Protein AF-0000000070051638 (afdb_homodimer)

Solvent-accessible surface area (backbone atoms only — not comparable to full-atom values): 8883 Å² total; per-residue (Å²): 111,67,64,60,49,40,49,52,31,62,76,65,67,61,67,75,62,52,91,43,84,87,37,26,66,58,40,36,51,28,12,55,41,6,49,74,46,32,9,52,20,36,30,51,51,12,59,76,66,71,34,66,53,46,22,48,53,10,48,51,21,35,44,29,30,49,53,15,40,53,53,13,30,54,53,10,51,51,25,31,50,49,44,70,43,65,73,89,79,104,112,67,64,59,49,40,50,50,33,62,78,64,68,64,67,73,61,53,91,43,83,86,37,25,66,59,40,35,50,28,12,56,40,6,50,75,47,32,11,5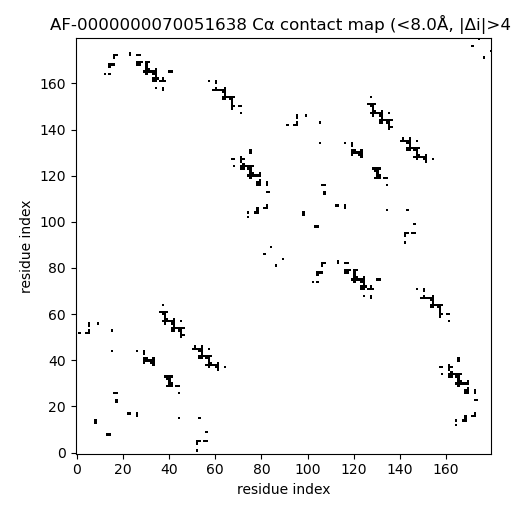1,21,36,30,50,50,12,59,77,66,72,33,67,52,46,24,47,52,10,48,50,21,34,43,29,32,50,52,14,40,53,53,14,31,54,52,11,52,50,23,30,50,49,45,71,43,64,73,87,79,105

pLDDT: mean 94.57, std 10.04, range [44.03, 98.81]

Radius of gyration: 20.94 Å; Cα contacts (8 Å, |Δi|>4): 266; chains: 2; bounding box: 28×68×44 Å

Secondary structure (DSSP, 8-state):
-HHHHHHHHHHTT-----SSGGGHHHHHHHHHHHHHTTTHHHHHHHHHTT-HHHHHHHHHHHHHHHHHHHHHHHHHHHHHHHHHS-GGG-/-HHHHHHHHHHTT-----SSGGGHHHHHHHHHHHHHTTTHHHHHHHHHTT-HHHHHHHHHHHHHHHHHHHHHHHHHHHHHHHHHS-GGG-

Organism: Toxoplasma gondii (strain ATCC 50861 / VEG) (NCBI:txid432359)

Sequence (180 aa):
MSASDVFQRTLHFRVPEPPSPKDKAAYILLGILNCFFFGLGMIVIGFMQSDVVNMMIGVLQLLLPIVGWIWAVVWGVMIVVRSLVPSSNIMSASDVFQRTLHFRVPEPPSPKDKAAYILLGILNCFFFGLGMIVIGFMQSDVVNMMIGVLQLLLPIVGWIWAVVWGVMIVVRSLVPSSNI

Foldseek 3Di:
DLVVVLVVCVVVVPDDDDPDPVCHVVLVVLVVVCVVQFLRSQLVVCVVVVNVSSNVNSVVRNVVVVVVVVVVVVVVVVVVVPVVDPPVVD/DLVVVLVVCVVVVPDDDDPDPVCHVVLVVLVVVCVPQFLRSQLVVCVVVVNVSSNVNSVVRNVVVVVVVVVVVVVVVVVVVPVVDPPVVD

Structure (mmCIF, N/CA/C/O backbone):
data_AF-0000000070051638-model_v1
#
loop_
_entity.id
_entity.type
_entity.pdbx_description
1 polymer 'Putative transmembrane protein'
#
loop_
_atom_site.group_PDB
_atom_site.id
_atom_site.type_symbol
_atom_site.label_atom_id
_atom_site.label_alt_id
_atom_site.label_comp_id
_atom_site.label_asym_id
_atom_site.label_entity_id
_atom_site.label_seq_id
_atom_site.pdbx_PDB_ins_code
_atom_site.Cartn_x
_atom_site.Cartn_y
_atom_site.Cartn_z
_atom_site.occupancy
_atom_site.B_iso_or_equiv
_atom_site.auth_seq_id
_atom_site.auth_comp_id
_atom_site.auth_asym_id
_atom_site.auth_atom_id
_atom_site.pdbx_PDB_model_num
ATOM 1 N N . MET A 1 1 ? -19.203 14.672 -1.773 1 64.19 1 MET A N 1
ATOM 2 C CA . MET A 1 1 ? -18.609 15.844 -1.138 1 64.19 1 MET A CA 1
ATOM 3 C C . MET A 1 1 ? -17.281 15.477 -0.479 1 64.19 1 MET A C 1
ATOM 5 O O . MET A 1 1 ? -16.25 16.062 -0.805 1 64.19 1 MET A O 1
ATOM 9 N N . SER A 1 2 ? -17.203 14.43 0.458 1 83.88 2 SER A N 1
ATOM 10 C CA . SER A 1 2 ? -16.016 14.148 1.242 1 83.88 2 SER A CA 1
ATOM 11 C C . SER A 1 2 ? -14.906 13.562 0.372 1 83.88 2 SER A C 1
ATOM 13 O O . SER A 1 2 ? -13.742 13.969 0.475 1 83.88 2 SER A O 1
ATOM 15 N N . ALA A 1 3 ? -15.18 12.852 -0.614 1 88.69 3 ALA A N 1
ATOM 16 C CA . ALA A 1 3 ? -14.18 12.234 -1.484 1 88.69 3 ALA A CA 1
ATOM 17 C C . ALA A 1 3 ? -13.539 13.273 -2.398 1 88.69 3 ALA A C 1
ATOM 19 O O . ALA A 1 3 ? -12.328 13.25 -2.617 1 88.69 3 ALA A O 1
ATOM 20 N N . SER A 1 4 ? -14.359 14.086 -2.9 1 94.81 4 SER A N 1
ATOM 21 C CA . SER A 1 4 ? -13.867 15.164 -3.754 1 94.81 4 SER A CA 1
ATOM 22 C C . SER A 1 4 ? -12.914 16.078 -2.99 1 94.81 4 SER A C 1
ATOM 24 O O . SER A 1 4 ? -11.922 16.547 -3.543 1 94.81 4 SER A O 1
ATOM 26 N N . ASP A 1 5 ? -13.25 16.281 -1.788 1 96.69 5 ASP A N 1
ATOM 27 C CA . ASP A 1 5 ? -12.398 17.141 -0.965 1 96.69 5 ASP A CA 1
ATOM 28 C C . ASP A 1 5 ? -11.062 16.453 -0.668 1 96.69 5 ASP A C 1
ATOM 30 O O . ASP A 1 5 ? -10.016 17.109 -0.646 1 96.69 5 ASP A O 1
ATOM 34 N N . VAL A 1 6 ? -11.109 15.148 -0.401 1 97.25 6 VAL A N 1
ATOM 35 C CA . VAL A 1 6 ? -9.898 14.375 -0.188 1 97.25 6 VAL A CA 1
ATOM 36 C C . VAL A 1 6 ? -8.992 14.477 -1.414 1 97.25 6 VAL A C 1
ATOM 38 O O . VAL A 1 6 ? -7.789 14.727 -1.288 1 97.25 6 VAL A O 1
ATOM 41 N N . PHE A 1 7 ? -9.617 14.367 -2.531 1 97.56 7 PHE A N 1
ATOM 42 C CA . PHE A 1 7 ? -8.891 14.406 -3.795 1 97.56 7 PHE A CA 1
ATOM 43 C C . PHE A 1 7 ? -8.266 15.781 -4.012 1 97.56 7 PHE A C 1
ATOM 45 O O . PHE A 1 7 ? -7.098 15.891 -4.383 1 97.56 7 PHE A O 1
ATOM 52 N N . GLN A 1 8 ? -8.992 16.812 -3.781 1 97.5 8 GLN A N 1
ATOM 53 C CA . GLN A 1 8 ? -8.508 18.172 -3.975 1 97.5 8 GLN A CA 1
ATOM 54 C C . GLN A 1 8 ? -7.367 18.5 -3.02 1 97.5 8 GLN A C 1
ATOM 56 O O . GLN A 1 8 ? -6.344 19.062 -3.432 1 97.5 8 GLN A O 1
ATOM 61 N N . ARG A 1 9 ? -7.469 18.141 -1.799 1 97.56 9 ARG A N 1
ATOM 62 C CA . ARG A 1 9 ? -6.414 18.406 -0.827 1 97.56 9 ARG A CA 1
ATOM 63 C C . ARG A 1 9 ? -5.148 17.625 -1.165 1 97.56 9 ARG A C 1
ATOM 65 O O . ARG A 1 9 ? -4.035 18.141 -1.017 1 97.56 9 ARG A O 1
ATOM 72 N N . THR A 1 10 ? -5.383 16.391 -1.532 1 97.88 10 THR A N 1
ATOM 73 C CA . THR A 1 10 ? -4.242 15.547 -1.889 1 97.88 10 THR A CA 1
ATOM 74 C C . THR A 1 10 ? -3.52 16.109 -3.107 1 97.88 10 THR A C 1
ATOM 76 O O . THR A 1 10 ? -2.297 16.266 -3.096 1 97.88 10 THR A O 1
ATOM 79 N N . LEU A 1 11 ? -4.27 16.516 -4.184 1 97.12 11 LEU A N 1
ATOM 80 C CA . LEU A 1 11 ? -3.691 16.969 -5.445 1 97.12 11 LEU A CA 1
ATOM 81 C C . LEU A 1 11 ? -2.979 18.312 -5.266 1 97.12 11 LEU A C 1
ATOM 83 O O . LEU A 1 11 ? -2.01 18.594 -5.969 1 97.12 11 LEU A O 1
ATOM 87 N N . HIS A 1 12 ? -3.506 19.109 -4.316 1 97.5 12 HIS A N 1
ATOM 88 C CA . HIS A 1 12 ? -2.947 20.438 -4.148 1 97.5 12 HIS A CA 1
ATOM 89 C C . HIS A 1 12 ? -2.051 20.516 -2.918 1 97.5 12 HIS A C 1
ATOM 91 O O . HIS A 1 12 ? -1.639 21.594 -2.506 1 97.5 12 HIS A O 1
ATOM 97 N N . PHE A 1 13 ? -1.737 19.453 -2.299 1 96.75 13 PHE A N 1
ATOM 98 C CA . PHE A 1 13 ? -0.804 19.328 -1.186 1 96.75 13 PHE A CA 1
ATOM 99 C C . PHE A 1 13 ? -1.202 20.25 -0.04 1 96.75 13 PHE A C 1
ATOM 101 O O . PHE A 1 13 ? -0.362 20.969 0.509 1 96.75 13 PHE A O 1
ATOM 108 N N . ARG A 1 14 ? -2.533 20.281 0.217 1 96.81 14 ARG A N 1
ATOM 109 C CA . ARG A 1 14 ? -3.01 21.047 1.36 1 96.81 14 ARG A CA 1
ATOM 110 C C . ARG A 1 14 ? -2.898 20.25 2.65 1 96.81 14 ARG A C 1
ATOM 112 O O . ARG A 1 14 ? -3.723 19.375 2.914 1 96.81 14 ARG A O 1
ATOM 119 N N . VAL A 1 15 ? -1.951 20.547 3.441 1 97.75 15 VAL A N 1
ATOM 120 C CA . VAL A 1 15 ? -1.695 19.844 4.691 1 97.75 15 VAL A CA 1
ATOM 121 C C . VAL A 1 15 ? -2.059 20.734 5.875 1 97.75 15 VAL A C 1
ATOM 123 O O . VAL A 1 15 ? -2.072 21.953 5.754 1 97.75 15 VAL A O 1
ATOM 126 N N . PRO A 1 16 ? -2.393 20.062 6.98 1 96.12 16 PRO A N 1
ATOM 127 C CA . PRO A 1 16 ? -2.766 20.875 8.141 1 96.12 16 PRO A CA 1
ATOM 128 C C . PRO A 1 16 ? -1.566 21.578 8.781 1 96.12 16 PRO A C 1
ATOM 130 O O . PRO A 1 16 ? -0.442 21.078 8.703 1 96.12 16 PRO A O 1
ATOM 133 N N . GLU A 1 17 ? -1.918 22.719 9.406 1 95.56 17 GLU A N 1
ATOM 134 C CA . GLU A 1 17 ? -0.965 23.469 10.227 1 95.56 17 GLU A CA 1
ATOM 135 C C . GLU A 1 17 ? -1.404 23.516 11.688 1 95.56 17 GLU A C 1
ATOM 137 O O . GLU A 1 17 ? -2.594 23.391 11.984 1 95.56 17 GLU A O 1
ATOM 142 N N . PRO A 1 18 ? -0.366 23.641 12.5 1 96.5 18 PRO A N 1
ATOM 143 C CA . PRO A 1 18 ? -0.776 23.797 13.898 1 96.5 18 PRO A CA 1
ATOM 144 C C . PRO A 1 18 ? -1.668 25.031 14.109 1 96.5 18 PRO A C 1
ATOM 146 O O . PRO A 1 18 ? -1.343 26.125 13.641 1 96.5 18 PRO A O 1
ATOM 149 N N . PRO A 1 19 ? -2.797 24.797 14.852 1 94.88 19 PRO A N 1
ATOM 150 C CA . PRO A 1 19 ? -3.711 25.922 15.023 1 94.88 19 PRO A CA 1
ATOM 151 C C . PRO A 1 19 ? -3.123 27.031 15.898 1 94.88 19 PRO A C 1
ATOM 153 O O . PRO A 1 19 ? -3.518 28.188 15.773 1 94.88 19 PRO A O 1
ATOM 156 N N . SER A 1 20 ? -2.271 26.703 16.797 1 94.31 20 SER A N 1
ATOM 157 C CA . SER A 1 20 ? -1.609 27.672 17.672 1 94.31 20 SER A CA 1
ATOM 158 C C . SER A 1 20 ? -0.156 27.281 17.922 1 94.31 20 SER A C 1
ATOM 160 O O . SER A 1 20 ? 0.245 26.141 17.656 1 94.31 20 SER A O 1
ATOM 162 N N . PRO A 1 21 ? 0.65 28.297 18.328 1 93.44 21 PRO A N 1
ATOM 163 C CA . PRO A 1 21 ? 2.061 28 18.594 1 93.44 21 PRO A CA 1
ATOM 164 C C . PRO A 1 21 ? 2.246 26.875 19.609 1 93.44 21 PRO A C 1
ATOM 166 O O . PRO A 1 21 ? 3.24 26.141 19.547 1 93.44 21 PRO A O 1
ATOM 169 N N . LYS A 1 22 ? 1.227 26.672 20.469 1 95.38 22 LYS A N 1
ATOM 170 C CA . LYS A 1 22 ? 1.351 25.656 21.5 1 95.38 22 LYS A CA 1
ATOM 171 C C . LYS A 1 22 ? 1.235 24.25 20.906 1 95.38 22 LYS A C 1
ATOM 173 O O . LYS A 1 22 ? 1.624 23.266 21.531 1 95.38 22 LYS A O 1
ATOM 178 N N . ASP A 1 23 ? 0.717 24.156 19.719 1 96.94 23 ASP A N 1
ATOM 179 C CA . ASP A 1 23 ? 0.479 22.859 19.094 1 96.94 23 ASP A CA 1
ATOM 180 C C . ASP A 1 23 ? 1.647 22.453 18.188 1 96.94 23 ASP A C 1
ATOM 182 O O . ASP A 1 23 ? 1.716 21.328 17.719 1 96.94 23 ASP A O 1
ATOM 186 N N . LYS A 1 24 ? 2.57 23.297 18.062 1 97.06 24 LYS A N 1
ATOM 187 C CA . LYS A 1 24 ? 3.66 23.109 17.109 1 97.06 24 LYS A CA 1
ATOM 188 C C . LYS A 1 24 ? 4.406 21.812 17.391 1 97.06 24 LYS A C 1
ATOM 190 O O . LYS A 1 24 ? 4.629 21.016 16.469 1 97.06 24 LYS A O 1
ATOM 195 N N . ALA A 1 25 ? 4.816 21.609 18.547 1 98.12 25 ALA A N 1
ATOM 196 C CA . ALA A 1 25 ? 5.582 20.422 18.906 1 98.12 25 ALA A CA 1
ATOM 197 C C . ALA A 1 25 ? 4.812 19.156 18.562 1 98.12 25 ALA A C 1
ATOM 199 O O . ALA A 1 25 ? 5.391 18.172 18.078 1 98.12 25 ALA A O 1
ATOM 200 N N . ALA A 1 26 ? 3.578 19.141 18.891 1 98.38 26 ALA A N 1
ATOM 201 C CA . ALA A 1 26 ? 2.746 17.984 18.609 1 98.38 26 ALA A CA 1
ATOM 202 C C . ALA A 1 26 ? 2.703 17.703 17.109 1 98.38 26 ALA A C 1
ATOM 204 O O . ALA A 1 26 ? 2.812 16.547 16.672 1 98.38 26 ALA A O 1
ATOM 205 N N . TYR A 1 27 ? 2.541 18.719 16.297 1 98.44 27 TYR A N 1
ATOM 206 C CA . TYR A 1 27 ? 2.457 18.562 14.852 1 98.44 27 TYR A CA 1
ATOM 207 C C . TYR A 1 27 ? 3.785 18.078 14.281 1 98.44 27 TYR A C 1
ATOM 209 O O . TYR A 1 27 ? 3.812 17.25 13.359 1 98.44 27 TYR A O 1
ATOM 217 N N . ILE A 1 28 ? 4.887 18.516 14.773 1 98.5 28 ILE A N 1
ATOM 218 C CA . ILE A 1 28 ? 6.195 18.047 14.344 1 98.5 28 ILE A CA 1
ATOM 219 C C . ILE A 1 28 ? 6.336 16.562 14.656 1 98.5 28 ILE A C 1
ATOM 221 O O . ILE A 1 28 ? 6.727 15.773 13.789 1 98.5 28 ILE A O 1
ATOM 225 N N . LEU A 1 29 ? 5.93 16.203 15.852 1 98.81 29 LEU A N 1
ATOM 226 C CA . LEU A 1 29 ? 6.012 14.805 16.25 1 98.81 29 LEU A CA 1
ATOM 227 C C . LEU A 1 29 ? 5.086 13.938 15.398 1 98.81 29 LEU A C 1
ATOM 229 O O . LEU A 1 29 ? 5.465 12.844 14.984 1 98.81 29 LEU A O 1
ATOM 233 N N . LEU A 1 30 ? 3.908 14.391 15.164 1 98.81 30 LEU A N 1
ATOM 234 C CA . LEU A 1 30 ? 2.926 13.617 14.406 1 98.81 30 LEU A CA 1
ATOM 235 C C . LEU A 1 30 ? 3.307 13.555 12.93 1 98.81 30 LEU A C 1
ATOM 237 O O . LEU A 1 30 ? 3.033 12.555 12.258 1 98.81 30 LEU A O 1
ATOM 241 N N . GLY A 1 31 ? 3.906 14.672 12.422 1 98.62 31 GLY A N 1
ATOM 242 C CA . GLY A 1 31 ? 4.465 14.586 11.086 1 98.62 31 GLY A CA 1
ATOM 243 C C . GLY A 1 31 ? 5.543 13.531 10.945 1 98.62 31 GLY A C 1
ATOM 244 O O . GLY A 1 31 ? 5.535 12.742 10 1 98.62 31 GLY A O 1
ATOM 245 N N . ILE A 1 32 ? 6.441 13.5 11.938 1 98.75 32 ILE A N 1
ATOM 246 C CA . ILE A 1 32 ? 7.5 12.492 11.953 1 98.75 32 ILE A CA 1
ATOM 247 C C . ILE A 1 32 ? 6.883 11.102 12.07 1 98.75 32 ILE A C 1
ATOM 249 O O . ILE A 1 32 ? 7.289 10.18 11.367 1 98.75 32 ILE A O 1
ATOM 253 N N . LEU A 1 33 ? 5.902 10.961 12.938 1 98.75 33 LEU A N 1
ATOM 254 C CA . LEU A 1 33 ? 5.188 9.695 13.086 1 98.75 33 LEU A CA 1
ATOM 255 C C . LEU A 1 33 ? 4.57 9.258 11.766 1 98.75 33 LEU A C 1
ATOM 257 O O . LEU A 1 33 ? 4.539 8.062 11.461 1 98.75 33 LEU A O 1
ATOM 261 N N . ASN A 1 34 ? 4.07 10.203 10.992 1 98.81 34 ASN A N 1
ATOM 262 C CA . ASN A 1 34 ? 3.4 9.93 9.727 1 98.81 34 ASN A CA 1
ATOM 263 C C . ASN A 1 34 ? 4.367 9.352 8.695 1 98.81 34 ASN A C 1
ATOM 265 O O . ASN A 1 34 ? 3.963 8.578 7.824 1 98.81 34 ASN A O 1
ATOM 269 N N . CYS A 1 35 ? 5.66 9.672 8.812 1 98.19 35 CYS A N 1
ATOM 270 C CA . CYS A 1 35 ? 6.672 9.148 7.902 1 98.19 35 CYS A CA 1
ATOM 271 C C . CYS A 1 35 ? 6.949 7.676 8.18 1 98.19 35 CYS A C 1
ATOM 273 O O . CYS A 1 35 ? 7.23 6.906 7.258 1 98.19 35 CYS A O 1
ATOM 275 N N . PHE A 1 36 ? 6.758 7.23 9.383 1 97.44 36 PHE A N 1
ATOM 276 C CA . PHE A 1 36 ? 7.168 5.891 9.781 1 97.44 36 PHE A CA 1
ATOM 277 C C . PHE A 1 36 ? 5.965 4.957 9.844 1 97.44 36 PHE A C 1
ATOM 279 O O . PHE A 1 36 ? 6.098 3.748 9.625 1 97.44 36 PHE A O 1
ATOM 286 N N . PHE A 1 37 ? 4.836 5.441 10.18 1 94.25 37 PHE A N 1
ATOM 287 C CA . PHE A 1 37 ? 3.658 4.605 10.383 1 94.25 37 PHE A CA 1
ATOM 288 C C . PHE A 1 37 ? 2.516 5.051 9.477 1 94.25 37 PHE A C 1
ATOM 290 O O . PHE A 1 37 ? 1.428 5.375 9.953 1 94.25 37 PHE A O 1
ATOM 297 N N . PHE A 1 38 ? 2.504 5.027 8.211 1 93.75 38 PHE A N 1
ATOM 298 C CA . PHE A 1 38 ? 1.611 5.285 7.09 1 93.75 38 PHE A CA 1
ATOM 299 C C . PHE A 1 38 ? 0.305 5.91 7.566 1 93.75 38 PHE A C 1
ATOM 301 O O . PHE A 1 38 ? -0.703 5.215 7.715 1 93.75 38 PHE A O 1
ATOM 308 N N . GLY A 1 39 ? 0.291 7.152 7.797 1 97.62 39 GLY A N 1
ATOM 309 C CA . GLY A 1 39 ? -0.985 7.832 7.953 1 97.62 39 GLY A CA 1
ATOM 310 C C . GLY A 1 39 ? -1.407 7.992 9.398 1 97.62 39 GLY A C 1
ATOM 311 O O . GLY A 1 39 ? -2.32 8.758 9.703 1 97.62 39 GLY A O 1
ATOM 312 N N . LEU A 1 40 ? -0.746 7.371 10.344 1 98.5 40 LEU A N 1
ATOM 313 C CA . LEU A 1 40 ? -1.156 7.445 11.742 1 98.5 40 LEU A CA 1
ATOM 314 C C . LEU A 1 40 ? -1.069 8.875 12.258 1 98.5 40 LEU A C 1
ATOM 316 O O . LEU A 1 40 ? -1.958 9.336 12.984 1 98.5 40 LEU A O 1
ATOM 320 N N . GLY A 1 41 ? 0 9.547 11.914 1 98.69 41 GLY A N 1
ATOM 321 C CA . GLY A 1 41 ? 0.102 10.945 12.297 1 98.69 41 GLY A CA 1
ATOM 322 C C . GLY A 1 41 ? -1.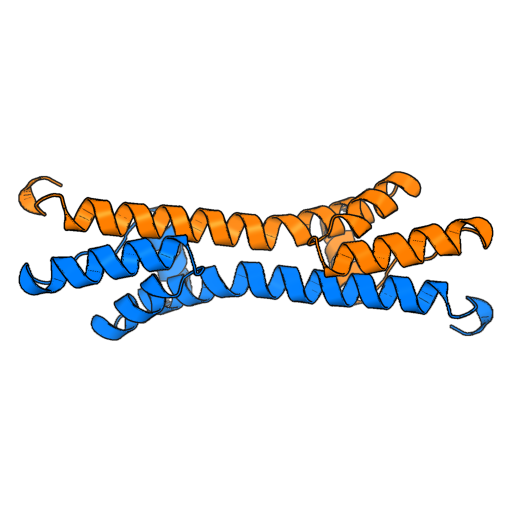048 11.797 11.781 1 98.69 41 GLY A C 1
ATOM 323 O O . GLY A 1 41 ? -1.629 12.586 12.531 1 98.69 41 GLY A O 1
ATOM 324 N N . MET A 1 42 ? -1.389 11.562 10.555 1 98.75 42 MET A N 1
ATOM 325 C CA . MET A 1 42 ? -2.441 12.336 9.898 1 98.75 42 MET A CA 1
ATOM 326 C C . MET A 1 42 ? -3.807 12.008 10.492 1 98.75 42 MET A C 1
ATOM 328 O O . MET A 1 42 ? -4.668 12.883 10.609 1 98.75 42 MET A O 1
ATOM 332 N N . ILE A 1 43 ? -4.008 10.781 10.867 1 98.69 43 ILE A N 1
ATOM 333 C CA . ILE A 1 43 ? -5.262 10.383 11.5 1 98.69 43 ILE A CA 1
ATOM 334 C C . ILE A 1 43 ? -5.418 11.109 12.836 1 98.69 43 ILE A C 1
ATOM 336 O O . ILE A 1 43 ? -6.484 11.648 13.133 1 98.69 43 ILE A O 1
ATOM 340 N N . VAL A 1 44 ? -4.379 11.133 13.594 1 98.75 44 VAL A N 1
ATOM 341 C CA . VAL A 1 44 ? -4.418 11.781 14.898 1 98.75 44 VAL A CA 1
ATOM 342 C C . VAL A 1 44 ? -4.656 13.281 14.727 1 98.75 44 VAL A C 1
ATOM 344 O O . VAL A 1 44 ? -5.492 13.867 15.414 1 98.75 44 VAL A O 1
ATOM 347 N N . ILE A 1 45 ? -3.932 13.922 13.789 1 98.62 45 ILE A N 1
ATOM 348 C CA . ILE A 1 45 ? -4.105 15.344 13.531 1 98.62 45 ILE A CA 1
ATOM 349 C C . ILE A 1 45 ? -5.547 15.617 13.109 1 98.62 45 ILE A C 1
ATOM 351 O O . ILE A 1 45 ? -6.172 16.578 13.586 1 98.62 45 ILE A O 1
ATOM 355 N N . GLY A 1 46 ? -6.02 14.805 12.195 1 98.19 46 GLY A N 1
ATOM 356 C CA . GLY A 1 46 ? -7.41 14.945 11.789 1 98.19 46 GLY A CA 1
ATOM 357 C C . GLY A 1 46 ? -8.383 14.906 12.953 1 98.19 46 GLY A C 1
ATOM 358 O O . GLY A 1 46 ? -9.344 15.672 12.992 1 98.19 46 GLY A O 1
ATOM 359 N N . PHE A 1 47 ? -8.172 14.016 13.938 1 98.06 47 PHE A N 1
ATOM 360 C CA . PHE A 1 47 ? -8.992 13.914 15.133 1 98.06 47 PHE A CA 1
ATOM 361 C C . PHE A 1 47 ? -8.859 15.164 16 1 98.06 47 PHE A C 1
ATOM 363 O O . PHE A 1 47 ? -9.859 15.688 16.5 1 98.06 47 PHE A O 1
ATOM 370 N N . MET A 1 48 ? -7.637 15.656 16.188 1 97.56 48 MET A N 1
ATOM 371 C CA . MET A 1 48 ? -7.371 16.844 17 1 97.56 48 MET A CA 1
ATOM 372 C C . MET A 1 48 ? -8.086 18.062 16.422 1 97.56 48 MET A C 1
ATOM 374 O O . MET A 1 48 ? -8.523 18.938 17.172 1 97.56 48 MET A O 1
ATOM 378 N N . GLN A 1 49 ? -8.227 18.109 15.156 1 97.12 49 GLN A N 1
ATOM 379 C CA . GLN A 1 49 ? -8.836 19.266 14.492 1 97.12 49 GLN A CA 1
ATOM 380 C C . GLN A 1 49 ? -10.32 19.031 14.242 1 97.12 49 GLN A C 1
ATOM 382 O O . GLN A 1 49 ? -11.023 19.922 13.758 1 97.12 49 GLN A O 1
ATOM 387 N N . SER A 1 50 ? -10.867 17.828 14.508 1 97.75 50 SER A N 1
ATOM 388 C CA . SER A 1 50 ? -12.227 17.422 14.156 1 97.75 50 SER A CA 1
ATOM 389 C C . SER A 1 50 ? -12.492 17.609 12.672 1 97.75 50 SER A C 1
ATOM 391 O O . SER A 1 50 ? -13.547 18.125 12.281 1 97.75 50 SER A O 1
ATOM 393 N N . ASP A 1 51 ? -11.516 17.312 11.828 1 97.5 51 ASP A N 1
ATOM 394 C CA . ASP A 1 51 ? -11.594 17.422 10.375 1 97.5 51 ASP A CA 1
ATOM 395 C C . ASP A 1 51 ? -11.625 16.047 9.727 1 97.5 51 ASP A C 1
ATOM 397 O O . ASP A 1 51 ? -10.594 15.375 9.633 1 97.5 51 ASP A O 1
ATOM 401 N N . VAL A 1 52 ? -12.711 15.703 9.227 1 97.38 52 VAL A N 1
ATOM 402 C CA . VAL A 1 52 ? -12.938 14.352 8.719 1 97.38 52 VAL A CA 1
ATOM 403 C C . VAL A 1 52 ? -12.117 14.133 7.445 1 97.38 52 VAL A C 1
ATOM 405 O O . VAL A 1 52 ? -11.656 13.023 7.18 1 97.38 52 VAL A O 1
ATOM 408 N N . VAL A 1 53 ? -11.938 15.188 6.668 1 97.94 53 VAL A N 1
ATOM 409 C CA . VAL A 1 53 ? -11.188 15.055 5.422 1 97.94 53 VAL A CA 1
ATOM 410 C C . VAL A 1 53 ? -9.734 14.727 5.727 1 97.94 53 VAL A C 1
ATOM 412 O O . VAL A 1 53 ? -9.156 13.812 5.125 1 97.94 53 VAL A O 1
ATOM 415 N N . ASN A 1 54 ? -9.125 15.32 6.672 1 98.19 54 ASN A N 1
ATOM 416 C CA . ASN A 1 54 ? -7.766 15.016 7.102 1 98.19 54 ASN A CA 1
ATOM 417 C C . ASN A 1 54 ? -7.664 13.609 7.684 1 98.19 54 ASN A C 1
ATOM 419 O O . ASN A 1 54 ? -6.68 12.906 7.449 1 98.19 54 ASN A O 1
ATOM 423 N N . MET A 1 55 ? -8.625 13.281 8.383 1 98.25 55 MET A N 1
ATOM 424 C CA . MET A 1 55 ? -8.641 11.93 8.93 1 98.25 55 MET A CA 1
ATOM 425 C C . MET A 1 55 ? -8.672 10.891 7.816 1 98.25 55 MET A C 1
ATOM 427 O O . MET A 1 55 ? -7.949 9.898 7.875 1 98.25 55 MET A O 1
ATOM 431 N N . MET A 1 56 ? -9.5 11.133 6.852 1 98.38 56 MET A N 1
ATOM 432 C CA . MET A 1 56 ? -9.641 10.195 5.734 1 98.38 56 MET A CA 1
ATOM 433 C C . MET A 1 56 ? -8.336 10.102 4.941 1 98.38 56 MET A C 1
ATOM 435 O O . MET A 1 56 ? -7.98 9.023 4.461 1 98.38 56 MET A O 1
ATOM 439 N N . ILE A 1 57 ? -7.664 11.172 4.801 1 98.56 57 ILE A N 1
ATOM 440 C CA . ILE A 1 57 ? -6.375 11.148 4.117 1 98.56 57 ILE A CA 1
ATOM 441 C C . ILE A 1 57 ? -5.418 10.219 4.852 1 98.56 57 ILE A C 1
ATOM 443 O O . ILE A 1 57 ? -4.773 9.367 4.23 1 98.56 57 ILE A O 1
ATOM 447 N N . GLY A 1 58 ? -5.359 10.336 6.176 1 98.62 58 GLY A N 1
ATOM 448 C CA . GLY A 1 58 ? -4.535 9.43 6.961 1 98.62 58 GLY A CA 1
ATOM 449 C C . GLY A 1 58 ? -4.957 7.98 6.836 1 98.62 58 GLY A C 1
ATOM 450 O O . GLY A 1 58 ? -4.113 7.09 6.703 1 98.62 58 GLY A O 1
ATOM 451 N N . VAL A 1 59 ? -6.238 7.73 6.859 1 98.38 59 VAL A N 1
ATOM 452 C CA . VAL A 1 59 ? -6.781 6.383 6.75 1 98.38 59 VAL A CA 1
ATOM 453 C C . VAL A 1 59 ? -6.406 5.781 5.398 1 98.38 59 VAL A C 1
ATOM 455 O O . VAL A 1 59 ? -6.02 4.613 5.316 1 98.38 59 VAL A O 1
ATOM 458 N N . LEU A 1 60 ? -6.523 6.574 4.355 1 98.38 60 LEU A N 1
ATOM 459 C CA . LEU A 1 60 ? -6.195 6.082 3.02 1 98.38 60 LEU A CA 1
ATOM 460 C C . LEU A 1 60 ? -4.703 5.793 2.895 1 98.38 60 LEU A C 1
ATOM 462 O O . LEU A 1 60 ? -4.309 4.805 2.273 1 98.38 60 LEU A O 1
ATOM 466 N N . GLN A 1 61 ? -3.867 6.633 3.475 1 98.62 61 GLN A N 1
ATOM 467 C CA . GLN A 1 61 ? -2.432 6.375 3.502 1 98.62 61 GLN A CA 1
ATOM 468 C C . GLN A 1 61 ? -2.125 5.039 4.172 1 98.62 61 GLN A C 1
ATOM 470 O O . GLN A 1 61 ? -1.225 4.316 3.74 1 98.62 61 GLN A O 1
ATOM 475 N N . LEU A 1 62 ? -2.826 4.707 5.141 1 98.06 62 LEU A N 1
ATOM 476 C CA . LEU A 1 62 ? -2.637 3.475 5.898 1 98.06 62 LEU A CA 1
ATOM 477 C C . LEU A 1 62 ? -3.242 2.287 5.156 1 98.06 62 LEU A C 1
ATOM 479 O O . LEU A 1 62 ? -2.693 1.183 5.195 1 98.06 62 LEU A O 1
ATOM 483 N N . LEU A 1 63 ? -4.367 2.506 4.574 1 97.81 63 LEU A N 1
ATOM 484 C CA . LEU A 1 63 ? -5.09 1.429 3.902 1 97.81 63 LEU A CA 1
ATOM 485 C C . LEU A 1 63 ? -4.297 0.906 2.709 1 97.81 63 LEU A C 1
ATOM 487 O O . LEU A 1 63 ? -4.332 -0.29 2.412 1 97.81 63 LEU A O 1
ATOM 491 N N . LEU A 1 64 ? -3.568 1.74 1.959 1 97.81 64 LEU A N 1
ATOM 492 C CA . LEU A 1 64 ? -2.863 1.335 0.748 1 97.81 64 LEU A CA 1
ATOM 493 C C . LEU A 1 64 ? -1.859 0.227 1.048 1 97.81 64 LEU A C 1
ATOM 495 O O . LEU A 1 64 ? -1.919 -0.849 0.448 1 97.81 64 LEU A O 1
ATOM 499 N N . PRO A 1 65 ? -0.969 0.389 1.982 1 97.25 65 PRO A N 1
ATOM 500 C CA . PRO A 1 65 ? -0.042 -0.714 2.244 1 97.25 65 PRO A CA 1
ATOM 501 C C . PRO A 1 65 ? -0.74 -1.951 2.805 1 97.25 65 PRO A C 1
ATOM 503 O O . PRO A 1 65 ? -0.337 -3.08 2.508 1 97.25 65 PRO A O 1
ATOM 506 N N . ILE A 1 66 ? -1.737 -1.793 3.588 1 97.19 66 ILE A N 1
ATOM 507 C CA . ILE A 1 66 ? -2.455 -2.92 4.176 1 97.19 66 ILE A CA 1
ATOM 508 C C . ILE A 1 66 ? -3.15 -3.719 3.076 1 97.19 66 ILE A C 1
ATOM 510 O O . ILE A 1 66 ? -3.031 -4.945 3.023 1 97.19 66 ILE A O 1
ATOM 514 N N . VAL A 1 67 ? -3.854 -3.076 2.232 1 97.94 67 VAL A N 1
ATOM 515 C CA . VAL A 1 67 ? -4.574 -3.74 1.15 1 97.94 67 VAL A CA 1
ATOM 516 C C . VAL A 1 67 ? -3.584 -4.445 0.227 1 97.94 67 VAL A C 1
ATOM 518 O O . VAL A 1 67 ? -3.814 -5.586 -0.188 1 97.94 67 VAL A O 1
ATOM 521 N N . GLY A 1 68 ? -2.496 -3.781 -0.131 1 98 68 GLY A N 1
ATOM 522 C CA . GLY A 1 68 ? -1.474 -4.41 -0.95 1 98 68 GLY A CA 1
ATOM 523 C C . GLY A 1 68 ? -0.924 -5.688 -0.34 1 98 68 GLY A C 1
ATOM 524 O O . GLY A 1 68 ? -0.752 -6.691 -1.036 1 98 68 GLY A O 1
ATOM 525 N N . TRP A 1 69 ? -0.742 -5.582 0.984 1 97.88 69 TRP A N 1
ATOM 526 C CA . TRP A 1 69 ? -0.164 -6.734 1.666 1 97.88 69 TRP A CA 1
ATOM 527 C C . TRP A 1 69 ? -1.165 -7.883 1.737 1 97.88 69 TRP A C 1
ATOM 529 O O . TRP A 1 69 ? -0.815 -9.039 1.479 1 97.88 69 TRP A O 1
ATOM 539 N N . ILE A 1 70 ? -2.377 -7.617 2.086 1 98.31 70 ILE A N 1
ATOM 540 C CA . ILE A 1 70 ? -3.395 -8.656 2.172 1 98.31 70 ILE A CA 1
ATOM 541 C C . ILE A 1 70 ? -3.561 -9.328 0.81 1 98.31 70 ILE A C 1
ATOM 543 O O . ILE A 1 70 ? -3.6 -10.562 0.718 1 98.31 70 ILE A O 1
ATOM 547 N N . TRP A 1 71 ? -3.652 -8.516 -0.228 1 98.69 71 TRP A N 1
ATOM 548 C CA . TRP A 1 71 ? -3.756 -9.055 -1.58 1 98.69 71 TRP A CA 1
ATOM 549 C C . TRP A 1 71 ? -2.564 -9.953 -1.903 1 98.69 71 TRP A C 1
ATOM 551 O O . TRP A 1 71 ? -2.732 -11.055 -2.43 1 98.69 71 TRP A O 1
ATOM 561 N N . ALA A 1 72 ? -1.359 -9.508 -1.555 1 98.75 72 ALA A N 1
ATOM 562 C CA . ALA A 1 72 ? -0.142 -10.281 -1.802 1 98.75 72 ALA A CA 1
ATOM 563 C C . ALA A 1 72 ? -0.174 -11.609 -1.058 1 98.75 72 ALA A C 1
ATOM 565 O O . ALA A 1 72 ? 0.227 -12.641 -1.601 1 98.75 72 ALA A O 1
ATOM 566 N N . VAL A 1 73 ? -0.616 -11.625 0.124 1 98.75 73 VAL A N 1
ATOM 567 C CA . VAL A 1 73 ? -0.683 -12.828 0.951 1 98.75 73 VAL A CA 1
ATOM 568 C C . VAL A 1 73 ? -1.713 -13.797 0.376 1 98.75 73 VAL A C 1
ATOM 570 O O . VAL A 1 73 ? -1.434 -14.984 0.215 1 98.75 73 VAL A O 1
ATOM 573 N N . VAL A 1 74 ? -2.885 -13.328 0.037 1 98.69 74 VAL A N 1
ATOM 574 C CA . VAL A 1 74 ? -3.936 -14.172 -0.521 1 98.69 74 VAL A CA 1
ATOM 575 C C . VAL A 1 74 ? -3.434 -14.852 -1.794 1 98.69 74 VAL A C 1
ATOM 577 O O . VAL A 1 74 ? -3.582 -16.062 -1.96 1 98.69 74 VAL A O 1
ATOM 580 N N . TRP A 1 75 ? -2.852 -14.094 -2.676 1 98.56 75 TRP A N 1
ATOM 581 C CA . TRP A 1 75 ? -2.32 -14.648 -3.92 1 98.56 75 TRP A CA 1
ATOM 582 C C . TRP A 1 75 ? -1.243 -15.688 -3.639 1 98.56 75 TRP A C 1
ATOM 584 O O . TRP A 1 75 ? -1.235 -16.766 -4.246 1 98.56 75 TRP A O 1
ATOM 594 N N . GLY A 1 76 ? -0.287 -15.273 -2.732 1 98.69 76 GLY A N 1
ATOM 595 C CA . GLY A 1 76 ? 0.772 -16.203 -2.375 1 98.69 76 GLY A CA 1
ATOM 596 C C . GLY A 1 76 ? 0.251 -17.531 -1.86 1 98.69 76 GLY A C 1
ATOM 597 O O . GLY A 1 76 ? 0.675 -18.594 -2.324 1 98.69 76 GLY A O 1
ATOM 598 N N . VAL A 1 77 ? -0.667 -17.5 -0.956 1 98.5 77 VAL A N 1
ATOM 599 C CA . VAL A 1 77 ? -1.255 -18.703 -0.365 1 98.5 77 VAL A CA 1
ATOM 600 C C . VAL A 1 77 ? -1.964 -19.516 -1.445 1 98.5 77 VAL A C 1
ATOM 602 O O . VAL A 1 77 ? -1.813 -20.734 -1.508 1 98.5 77 VAL A O 1
ATOM 605 N N . MET A 1 78 ? -2.742 -18.875 -2.305 1 97.94 78 MET A N 1
ATOM 606 C CA . MET A 1 78 ? -3.469 -19.594 -3.352 1 97.94 78 MET A CA 1
ATOM 607 C C . MET A 1 78 ? -2.504 -20.25 -4.328 1 97.94 78 MET A C 1
ATOM 609 O O . MET A 1 78 ? -2.756 -21.375 -4.797 1 97.94 78 MET A O 1
ATOM 613 N N . ILE A 1 79 ? -1.428 -19.625 -4.66 1 97.81 79 ILE A N 1
ATOM 614 C CA . ILE A 1 79 ? -0.426 -20.219 -5.539 1 97.81 79 ILE A CA 1
ATOM 615 C C . ILE A 1 79 ? 0.142 -21.484 -4.898 1 97.81 79 ILE A C 1
ATOM 617 O O . ILE A 1 79 ? 0.273 -22.516 -5.559 1 97.81 79 ILE A O 1
ATOM 621 N N . VAL A 1 80 ? 0.468 -21.391 -3.6 1 97.88 80 VAL A N 1
ATOM 622 C CA . VAL A 1 80 ? 1.006 -22.531 -2.877 1 97.88 80 VAL A CA 1
ATOM 623 C C . VAL A 1 80 ? -0.019 -23.656 -2.867 1 97.88 80 VAL A C 1
ATOM 625 O O . VAL A 1 80 ? 0.307 -24.812 -3.189 1 97.88 80 VAL A O 1
ATOM 628 N N . VAL A 1 81 ? -1.275 -23.391 -2.596 1 97.25 81 VAL A N 1
ATOM 629 C CA . VAL A 1 81 ? -2.326 -24.406 -2.506 1 97.25 81 VAL A CA 1
ATOM 630 C C . VAL A 1 81 ? -2.527 -25.062 -3.867 1 97.25 81 VAL A C 1
ATOM 632 O O . VAL A 1 81 ? -2.611 -26.281 -3.963 1 97.25 81 VAL A O 1
ATOM 635 N N . ARG A 1 82 ? -2.535 -24.391 -4.957 1 94.81 82 ARG A N 1
ATOM 636 C CA . ARG A 1 82 ? -2.732 -24.922 -6.297 1 94.81 82 ARG A CA 1
ATOM 637 C C . ARG A 1 82 ? -1.539 -25.781 -6.73 1 94.81 82 ARG A C 1
ATOM 639 O O . ARG A 1 82 ? -1.686 -26.703 -7.531 1 94.81 82 ARG A O 1
ATOM 646 N N . SER A 1 83 ? -0.453 -25.391 -6.18 1 96 83 SER A N 1
ATOM 647 C CA . SER A 1 83 ? 0.748 -26.141 -6.512 1 96 83 SER A CA 1
ATOM 648 C C . SER A 1 83 ? 0.762 -27.5 -5.805 1 96 83 SER A C 1
ATOM 650 O O . SER A 1 83 ? 1.421 -28.438 -6.258 1 96 83 SER A O 1
ATOM 652 N N . LEU A 1 84 ? 0.073 -27.562 -4.734 1 94.25 84 LEU A N 1
ATOM 653 C CA . LEU A 1 84 ? 0.085 -28.766 -3.914 1 94.25 84 LEU A CA 1
ATOM 654 C C . LEU A 1 84 ? -1.073 -29.688 -4.285 1 94.25 84 LEU A C 1
ATOM 656 O O . LEU A 1 84 ? -1.018 -30.891 -4.039 1 94.25 84 LEU A O 1
ATOM 660 N N . VAL A 1 85 ? -2.182 -29.109 -4.816 1 83.88 85 VAL A N 1
ATOM 661 C CA . VAL A 1 85 ? -3.369 -29.906 -5.125 1 83.88 85 VAL A CA 1
ATOM 662 C C . VAL A 1 85 ? -3.359 -30.297 -6.602 1 83.88 85 VAL A C 1
ATOM 664 O O . VAL A 1 85 ? -3.158 -29.453 -7.473 1 83.88 85 VAL A O 1
ATOM 667 N N . PRO A 1 86 ? -3.385 -31.594 -6.969 1 70.56 86 PRO A N 1
ATOM 668 C CA . PRO A 1 86 ? -3.422 -32.031 -8.367 1 70.56 86 PRO A CA 1
ATOM 669 C C . PRO A 1 86 ? -4.559 -31.375 -9.156 1 70.56 86 PRO A C 1
ATOM 671 O O . PRO A 1 86 ? -5.645 -31.156 -8.609 1 70.56 86 PRO A O 1
ATOM 674 N N . SER A 1 87 ? -4.227 -30.641 -10.336 1 63.09 87 SER A N 1
ATOM 675 C CA . SER A 1 87 ? -5.156 -29.938 -11.211 1 63.09 87 SER A CA 1
ATOM 676 C C . SER A 1 87 ? -6.41 -30.766 -11.469 1 63.09 87 SER A C 1
ATOM 678 O O . SER A 1 87 ? -7.465 -30.203 -11.797 1 63.09 87 SER A O 1
ATOM 680 N N . SER A 1 88 ? -6.316 -32.094 -11.445 1 61.19 88 SER A N 1
ATOM 681 C CA . SER A 1 88 ? -7.477 -32.938 -11.711 1 61.19 88 SER A CA 1
ATOM 682 C C . SER A 1 88 ? -8.555 -32.719 -10.648 1 61.19 88 SER A C 1
ATOM 684 O O . SER A 1 88 ? -9.719 -33.062 -10.875 1 61.19 88 SER A O 1
ATOM 686 N N . ASN A 1 89 ? -8.227 -32.312 -9.523 1 52.56 89 ASN A N 1
ATOM 687 C CA . ASN A 1 89 ? -9.133 -32.219 -8.391 1 52.56 89 ASN A CA 1
ATOM 688 C C . ASN A 1 89 ? -9.727 -30.812 -8.281 1 52.56 89 ASN A C 1
ATOM 690 O O . ASN A 1 89 ? -10.539 -30.531 -7.395 1 52.56 89 ASN A O 1
ATOM 694 N N . ILE A 1 90 ? -9.344 -29.922 -9.164 1 44.03 90 ILE A N 1
ATOM 695 C CA . ILE A 1 90 ? -9.992 -28.625 -9.094 1 44.03 90 ILE A CA 1
ATOM 696 C C . ILE A 1 90 ? -11.055 -28.516 -10.188 1 44.03 90 ILE A C 1
ATOM 698 O O . ILE A 1 90 ? -10.805 -28.891 -11.344 1 44.03 90 ILE A O 1
ATOM 702 N N . MET B 1 1 ? -7.898 -3.521 -22.734 1 64 1 MET B N 1
ATOM 703 C CA . MET B 1 1 ? -7.695 -4.969 -22.781 1 64 1 MET B CA 1
ATOM 704 C C . MET B 1 1 ? -6.953 -5.449 -21.531 1 64 1 MET B C 1
ATOM 706 O O . MET B 1 1 ? -7.465 -6.277 -20.781 1 64 1 MET B O 1
ATOM 710 N N . SER B 1 2 ? -5.668 -4.973 -21.219 1 84.12 2 SER B N 1
ATOM 711 C CA . SER B 1 2 ? -4.832 -5.523 -20.156 1 84.12 2 SER B CA 1
ATOM 712 C C . SER B 1 2 ? -5.375 -5.164 -18.781 1 84.12 2 SER B C 1
ATOM 714 O O . SER B 1 2 ? -5.441 -6.016 -17.891 1 84.12 2 SER B O 1
ATOM 716 N N . ALA B 1 3 ? -5.973 -4.102 -18.594 1 88.62 3 ALA B N 1
ATOM 717 C CA . ALA B 1 3 ? -6.508 -3.68 -17.297 1 88.62 3 ALA B CA 1
ATOM 718 C C . ALA B 1 3 ? -7.766 -4.465 -16.938 1 88.62 3 ALA B C 1
ATOM 720 O O . ALA B 1 3 ? -7.949 -4.867 -15.789 1 88.62 3 ALA B O 1
ATOM 721 N N . SER B 1 4 ? -8.547 -4.621 -17.891 1 94.94 4 SER B N 1
ATOM 722 C CA . SER B 1 4 ? -9.766 -5.398 -17.703 1 94.94 4 SER B CA 1
ATOM 723 C C . SER B 1 4 ? -9.453 -6.84 -17.312 1 94.94 4 SER B C 1
ATOM 725 O O . SER 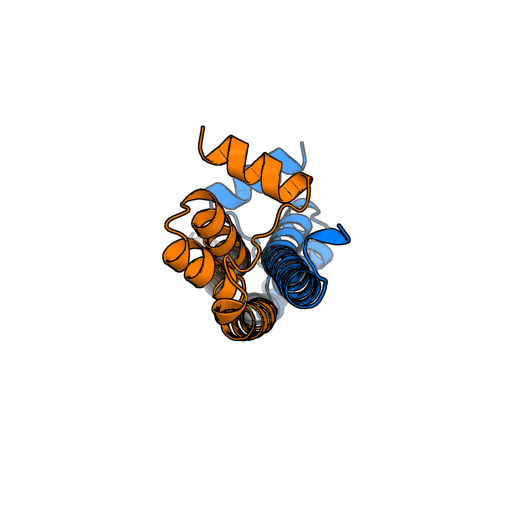B 1 4 ? -10.141 -7.438 -16.484 1 94.94 4 SER B O 1
ATOM 727 N N . ASP B 1 5 ? -8.453 -7.324 -17.922 1 96.75 5 ASP B N 1
ATOM 728 C CA . ASP B 1 5 ? -8.055 -8.695 -17.609 1 96.75 5 ASP B CA 1
ATOM 729 C C . ASP B 1 5 ? -7.488 -8.789 -16.188 1 96.75 5 ASP B C 1
ATOM 731 O O . ASP B 1 5 ? -7.73 -9.773 -15.484 1 96.75 5 ASP B O 1
ATOM 735 N N . VAL B 1 6 ? -6.703 -7.797 -15.789 1 97.25 6 VAL B N 1
ATOM 736 C CA . VAL B 1 6 ? -6.176 -7.734 -14.43 1 97.25 6 VAL B CA 1
ATOM 737 C C . VAL B 1 6 ? -7.328 -7.734 -13.422 1 97.25 6 VAL B C 1
ATOM 739 O O . VAL B 1 6 ? -7.309 -8.492 -12.445 1 97.25 6 VAL B O 1
ATOM 742 N N . PHE B 1 7 ? -8.305 -6.957 -13.75 1 97.62 7 PHE B N 1
ATOM 743 C CA . PHE B 1 7 ? -9.469 -6.82 -12.883 1 97.62 7 PHE B CA 1
ATOM 744 C C . PHE B 1 7 ? -10.234 -8.133 -12.789 1 97.62 7 PHE B C 1
ATOM 746 O O . PHE B 1 7 ? -10.602 -8.57 -11.703 1 97.62 7 PHE B O 1
ATOM 753 N N . GLN B 1 8 ? -10.445 -8.773 -13.883 1 97.5 8 GLN B N 1
ATOM 754 C CA . GLN B 1 8 ? -11.188 -10.023 -13.93 1 97.5 8 GLN B CA 1
ATOM 755 C C . GLN B 1 8 ? -10.445 -11.133 -13.172 1 97.5 8 GLN B C 1
ATOM 757 O O . GLN B 1 8 ? -11.047 -11.859 -12.383 1 97.5 8 GLN B O 1
ATOM 762 N N . ARG B 1 9 ? -9.203 -11.25 -13.352 1 97.62 9 ARG B N 1
ATOM 763 C CA . ARG B 1 9 ? -8.422 -12.273 -12.664 1 97.62 9 ARG B CA 1
ATOM 764 C C . ARG B 1 9 ? -8.391 -12.016 -11.156 1 97.62 9 ARG B C 1
ATOM 766 O O . ARG B 1 9 ? -8.469 -12.953 -10.367 1 97.62 9 ARG B O 1
ATOM 773 N N . THR B 1 10 ? -8.203 -10.758 -10.836 1 97.88 10 THR B N 1
ATOM 774 C CA . THR B 1 10 ? -8.172 -10.406 -9.422 1 97.88 10 THR B CA 1
ATOM 775 C C . THR B 1 10 ? -9.508 -10.711 -8.75 1 97.88 10 THR B C 1
ATOM 777 O O . THR B 1 10 ? -9.547 -11.352 -7.699 1 97.88 10 THR B O 1
ATOM 780 N N . LEU B 1 11 ? -10.672 -10.336 -9.398 1 97.12 11 LEU B N 1
ATOM 781 C CA . LEU B 1 11 ? -12 -10.477 -8.82 1 97.12 11 LEU B CA 1
ATOM 782 C C . LEU B 1 11 ? -12.391 -11.945 -8.703 1 97.12 11 LEU B C 1
ATOM 784 O O . LEU B 1 11 ? -13.148 -12.32 -7.805 1 97.12 11 LEU B O 1
ATOM 788 N N . HIS B 1 12 ? -11.859 -12.742 -9.633 1 97.56 12 HIS B N 1
ATOM 789 C CA . HIS B 1 12 ? -12.258 -14.148 -9.648 1 97.56 12 HIS B CA 1
ATOM 790 C C . HIS B 1 12 ? -11.156 -15.039 -9.078 1 97.56 12 HIS B C 1
ATOM 792 O O . HIS B 1 12 ? -11.227 -16.266 -9.188 1 97.56 12 HIS B O 1
ATOM 798 N N . PHE B 1 13 ? -10.148 -14.516 -8.523 1 96.81 13 PHE B N 1
ATOM 799 C CA . PHE B 1 13 ? -9.07 -15.219 -7.824 1 96.81 13 PHE B CA 1
ATOM 800 C C . PHE B 1 13 ? -8.414 -16.25 -8.734 1 96.81 13 PHE B C 1
ATOM 802 O O . PHE B 1 13 ? -8.203 -17.391 -8.336 1 96.81 13 PHE B O 1
ATOM 809 N N . ARG B 1 14 ? -8.211 -15.812 -10 1 96.88 14 ARG B N 1
ATOM 810 C CA . ARG B 1 14 ? -7.496 -16.688 -10.93 1 96.88 14 ARG B CA 1
ATOM 811 C C . ARG B 1 14 ? -5.988 -16.531 -10.758 1 96.88 14 ARG B C 1
ATOM 813 O O . ARG B 1 14 ? -5.395 -15.562 -11.219 1 96.88 14 ARG B O 1
ATOM 820 N N . VAL B 1 15 ? -5.387 -17.5 -10.164 1 97.75 15 VAL B N 1
ATOM 821 C CA . VAL B 1 15 ? -3.951 -17.484 -9.891 1 97.75 15 VAL B CA 1
ATOM 822 C C . VAL B 1 15 ? -3.25 -18.5 -10.781 1 97.75 15 VAL B C 1
ATOM 824 O O . VAL B 1 15 ? -3.871 -19.469 -11.234 1 97.75 15 VAL B O 1
ATOM 827 N N . PRO B 1 16 ? -1.977 -18.234 -11.023 1 96.12 16 PRO B N 1
ATOM 828 C CA . PRO B 1 16 ? -1.267 -19.188 -11.883 1 96.12 16 PRO B CA 1
ATOM 829 C C . PRO B 1 16 ? -0.959 -20.5 -11.172 1 96.12 16 PRO B C 1
ATOM 831 O O . PRO B 1 16 ? -0.807 -20.516 -9.945 1 96.12 16 PRO B O 1
ATOM 834 N N . GLU B 1 17 ? -0.875 -21.547 -12.039 1 95.5 17 GLU B N 1
ATOM 835 C CA . GLU B 1 17 ? -0.438 -22.859 -11.602 1 95.5 17 GLU B CA 1
ATOM 836 C C . GLU B 1 17 ? 0.866 -23.266 -12.289 1 95.5 17 GLU B C 1
ATOM 838 O O . GLU B 1 17 ? 1.18 -22.781 -13.375 1 95.5 17 GLU B O 1
ATOM 843 N N . PRO B 1 18 ? 1.562 -24.109 -11.539 1 96.5 18 PRO B N 1
ATOM 844 C CA . PRO B 1 18 ? 2.756 -24.594 -12.227 1 96.5 18 PRO B CA 1
ATOM 845 C C . PRO B 1 18 ? 2.43 -25.312 -13.531 1 96.5 18 PRO B C 1
ATOM 847 O O . PRO B 1 18 ? 1.552 -26.188 -13.562 1 96.5 18 PRO B O 1
ATOM 850 N N . PRO B 1 19 ? 3.195 -24.938 -14.609 1 94.81 19 PRO B N 1
ATOM 851 C CA . PRO B 1 19 ? 2.873 -25.547 -15.891 1 94.81 19 PRO B CA 1
ATOM 852 C C . PRO B 1 19 ? 3.207 -27.047 -15.93 1 94.81 19 PRO B C 1
ATOM 854 O O . PRO B 1 19 ? 2.609 -27.797 -16.703 1 94.81 19 PRO B O 1
ATOM 857 N N . SER B 1 20 ? 4.168 -27.469 -15.195 1 94.25 20 SER B N 1
ATOM 858 C CA . SER B 1 20 ? 4.555 -28.875 -15.117 1 94.25 20 SER B CA 1
ATOM 859 C C . SER B 1 20 ? 4.957 -29.25 -13.695 1 94.25 20 SER B C 1
ATOM 861 O O . SER B 1 20 ? 5.188 -28.391 -12.852 1 94.25 20 SER B O 1
ATOM 863 N N . PRO B 1 21 ? 4.922 -30.578 -13.414 1 93.56 21 PRO B N 1
ATOM 864 C CA . PRO B 1 21 ? 5.301 -31.031 -12.078 1 93.56 21 PRO B CA 1
ATOM 865 C C . PRO B 1 21 ? 6.691 -30.562 -11.664 1 93.56 21 PRO B C 1
ATOM 867 O O . PRO B 1 21 ? 6.949 -30.344 -10.477 1 93.56 21 PRO B O 1
ATOM 870 N N . LYS B 1 22 ? 7.535 -30.281 -12.664 1 95.44 22 LYS B N 1
ATOM 871 C CA . LYS B 1 22 ? 8.898 -29.875 -12.359 1 95.44 22 LYS B CA 1
ATOM 872 C C . LYS B 1 22 ? 8.945 -28.438 -11.828 1 95.44 22 LYS B C 1
ATOM 874 O O . LYS B 1 22 ? 9.938 -28.031 -11.219 1 95.44 22 LYS B O 1
ATOM 879 N N . ASP B 1 23 ? 7.91 -27.703 -12.047 1 96.88 23 ASP B N 1
ATOM 880 C CA . ASP B 1 23 ? 7.879 -26.281 -11.664 1 96.88 23 ASP B CA 1
ATOM 881 C C . ASP B 1 23 ? 7.234 -26.109 -10.289 1 96.88 23 ASP B C 1
ATOM 883 O O . ASP B 1 23 ? 7.273 -25.016 -9.719 1 96.88 23 ASP B O 1
ATOM 887 N N . LYS B 1 24 ? 6.762 -27.156 -9.734 1 97 24 LYS B N 1
ATOM 888 C CA . LYS B 1 24 ? 5.988 -27.078 -8.5 1 97 24 LYS B CA 1
ATOM 889 C C . LYS B 1 24 ? 6.793 -26.422 -7.387 1 97 24 LYS B C 1
ATOM 891 O O . LYS B 1 24 ? 6.301 -25.5 -6.715 1 97 24 LYS B O 1
ATOM 896 N N . ALA B 1 25 ? 7.934 -26.875 -7.16 1 98.12 25 ALA B N 1
ATOM 897 C CA . ALA B 1 25 ? 8.766 -26.344 -6.082 1 98.12 25 ALA B CA 1
ATOM 898 C C . ALA B 1 25 ? 8.992 -24.844 -6.242 1 98.12 25 ALA B C 1
ATOM 900 O O . ALA B 1 25 ? 8.961 -24.094 -5.266 1 98.12 25 ALA B O 1
ATOM 901 N N . ALA B 1 26 ? 9.281 -24.438 -7.43 1 98.38 26 ALA B N 1
ATOM 902 C CA . ALA B 1 26 ? 9.5 -23.016 -7.695 1 98.38 26 ALA B CA 1
ATOM 903 C C . ALA B 1 26 ? 8.258 -22.203 -7.352 1 98.38 26 ALA B C 1
ATOM 905 O O . ALA B 1 26 ? 8.359 -21.141 -6.742 1 98.38 26 ALA B O 1
ATOM 906 N N . TYR B 1 27 ? 7.078 -22.688 -7.734 1 98.44 27 TYR B N 1
ATOM 907 C CA . TYR B 1 27 ? 5.836 -21.969 -7.484 1 98.44 27 TYR B CA 1
ATOM 908 C C . TYR B 1 27 ? 5.531 -21.906 -5.992 1 98.44 27 TYR B C 1
ATOM 910 O O . TYR B 1 27 ? 5.039 -20.891 -5.492 1 98.44 27 TYR B O 1
ATOM 918 N N . ILE B 1 28 ? 5.809 -22.906 -5.246 1 98.56 28 ILE B N 1
ATOM 919 C CA . ILE B 1 28 ? 5.629 -22.906 -3.797 1 98.56 28 ILE B CA 1
ATOM 920 C C . ILE B 1 28 ? 6.539 -21.844 -3.174 1 98.56 28 ILE B C 1
ATOM 922 O O . ILE B 1 28 ? 6.09 -21.031 -2.363 1 98.56 28 ILE B O 1
ATOM 926 N N . LEU B 1 29 ? 7.766 -21.828 -3.629 1 98.81 29 LEU B N 1
ATOM 927 C CA . LEU B 1 29 ? 8.719 -20.859 -3.102 1 98.81 29 LEU B CA 1
ATOM 928 C C . LEU B 1 29 ? 8.297 -19.438 -3.465 1 98.81 29 LEU B C 1
ATOM 930 O O . LEU B 1 29 ? 8.375 -18.531 -2.635 1 98.81 29 LEU B O 1
ATOM 934 N N . LEU B 1 30 ? 7.871 -19.25 -4.66 1 98.81 30 LEU B N 1
ATOM 935 C CA . LEU B 1 30 ? 7.5 -17.906 -5.129 1 98.81 30 LEU B CA 1
ATOM 936 C C . LEU B 1 30 ? 6.191 -17.453 -4.492 1 98.81 30 LEU B C 1
ATOM 938 O O . LEU B 1 30 ? 5.996 -16.266 -4.246 1 98.81 30 LEU B O 1
ATOM 942 N N . GLY B 1 31 ? 5.273 -18.453 -4.262 1 98.62 31 GLY B N 1
ATOM 943 C CA . GLY B 1 31 ? 4.094 -18.109 -3.48 1 98.62 31 GLY B CA 1
ATOM 944 C C . GLY B 1 31 ? 4.426 -17.625 -2.08 1 98.62 31 GLY B C 1
ATOM 945 O O . GLY B 1 31 ? 3.887 -16.609 -1.624 1 98.62 31 GLY B O 1
ATOM 946 N N . ILE B 1 32 ? 5.336 -18.328 -1.43 1 98.75 32 ILE B N 1
ATOM 947 C CA . ILE B 1 32 ? 5.785 -17.953 -0.095 1 98.75 32 ILE B CA 1
ATOM 948 C C . ILE B 1 32 ? 6.469 -16.594 -0.153 1 98.75 32 ILE B C 1
ATOM 950 O O . ILE B 1 32 ? 6.219 -15.719 0.69 1 98.75 32 ILE B O 1
ATOM 954 N N . LEU B 1 33 ? 7.301 -16.391 -1.153 1 98.75 33 LEU B N 1
ATOM 955 C CA . LEU B 1 33 ? 7.965 -15.109 -1.354 1 98.75 33 LEU B CA 1
ATOM 956 C C . LEU B 1 33 ? 6.941 -13.984 -1.513 1 98.75 33 LEU B C 1
ATOM 958 O O . LEU B 1 33 ? 7.16 -12.867 -1.042 1 98.75 33 LEU B O 1
ATOM 962 N N . ASN B 1 34 ? 5.832 -14.273 -2.184 1 98.81 34 ASN B N 1
ATOM 963 C CA . ASN B 1 34 ? 4.793 -13.289 -2.459 1 98.81 34 ASN B CA 1
ATOM 964 C C . ASN B 1 34 ? 4.109 -12.82 -1.178 1 98.81 34 ASN B C 1
ATOM 966 O O . ASN B 1 34 ? 3.635 -11.688 -1.101 1 98.81 34 ASN B O 1
ATOM 970 N N . CYS B 1 35 ? 4.094 -13.656 -0.128 1 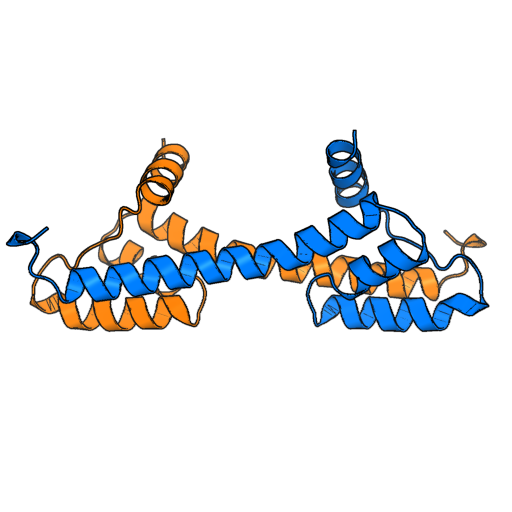98.12 35 CYS B N 1
ATOM 971 C CA . CYS B 1 35 ? 3.496 -13.305 1.154 1 98.12 35 CYS B CA 1
ATOM 972 C C . CYS B 1 35 ? 4.367 -12.312 1.909 1 98.12 35 CYS B C 1
ATOM 974 O O . CYS B 1 35 ? 3.854 -11.438 2.615 1 98.12 35 CYS B O 1
ATOM 976 N N . PHE B 1 36 ? 5.641 -12.312 1.682 1 97.38 36 PHE B N 1
ATOM 977 C CA . PHE B 1 36 ? 6.57 -11.523 2.48 1 97.38 36 PHE B CA 1
ATOM 978 C C . PHE B 1 36 ? 7 -10.273 1.729 1 97.38 36 PHE B C 1
ATOM 980 O O . PHE B 1 36 ? 7.297 -9.242 2.344 1 97.38 36 PHE B O 1
ATOM 987 N N . PHE B 1 37 ? 7.105 -10.32 0.444 1 93.88 37 PHE B N 1
ATOM 988 C CA . PHE B 1 37 ? 7.625 -9.211 -0.348 1 93.88 37 PHE B CA 1
ATOM 989 C C . PHE B 1 37 ? 6.605 -8.766 -1.39 1 93.88 37 PHE B C 1
ATOM 991 O O . PHE B 1 37 ? 6.902 -8.75 -2.586 1 93.88 37 PHE B O 1
ATOM 998 N N . PHE B 1 38 ? 5.469 -8.289 -1.152 1 93.38 38 PHE B N 1
ATOM 999 C CA . PHE B 1 38 ? 4.328 -7.719 -1.858 1 93.38 38 PHE B CA 1
ATOM 1000 C C . PHE B 1 38 ? 4.492 -7.871 -3.365 1 93.38 38 PHE B C 1
ATOM 1002 O O . PHE B 1 38 ? 4.938 -6.941 -4.043 1 93.38 38 PHE B O 1
ATOM 1009 N N . GLY B 1 39 ? 4.168 -8.969 -3.889 1 97.56 39 GLY B N 1
ATOM 1010 C CA . GLY B 1 39 ? 4.008 -9.062 -5.332 1 97.56 39 GLY B CA 1
ATOM 1011 C C . GLY B 1 39 ? 5.254 -9.555 -6.039 1 97.56 39 GLY B C 1
ATOM 1012 O O . GLY B 1 39 ? 5.203 -9.922 -7.215 1 97.56 39 GLY B O 1
ATOM 1013 N N . LEU B 1 40 ? 6.379 -9.672 -5.379 1 98.44 40 LEU B N 1
ATOM 1014 C CA . LEU B 1 40 ? 7.617 -10.078 -6.035 1 98.44 40 LEU B CA 1
ATOM 1015 C C . LEU B 1 40 ? 7.492 -11.492 -6.59 1 98.44 40 LEU B C 1
ATOM 1017 O O . LEU B 1 40 ? 7.945 -11.773 -7.703 1 98.44 40 LEU B O 1
ATOM 1021 N N . GLY B 1 41 ? 6.918 -12.367 -5.805 1 98.69 41 GLY B N 1
ATOM 1022 C CA . GLY B 1 41 ? 6.688 -13.711 -6.309 1 98.69 41 GLY B CA 1
ATOM 1023 C C . GLY B 1 41 ? 5.855 -13.742 -7.578 1 98.69 41 GLY B C 1
ATOM 1024 O O . GLY B 1 41 ? 6.199 -14.43 -8.539 1 98.69 41 GLY B O 1
ATOM 1025 N N . MET B 1 42 ? 4.836 -12.953 -7.57 1 98.69 42 MET B N 1
ATOM 1026 C CA . MET B 1 42 ? 3.908 -12.906 -8.695 1 98.69 42 MET B CA 1
ATOM 1027 C C . MET B 1 42 ? 4.574 -12.289 -9.922 1 98.69 42 MET B C 1
ATOM 1029 O O . MET B 1 42 ? 4.297 -12.703 -11.055 1 98.69 42 MET B O 1
ATOM 1033 N N . ILE B 1 43 ? 5.418 -11.336 -9.711 1 98.62 43 ILE B N 1
ATOM 1034 C CA . ILE B 1 43 ? 6.141 -10.727 -10.828 1 98.62 43 ILE B CA 1
ATOM 1035 C C . ILE B 1 43 ? 7.055 -11.758 -11.477 1 98.62 43 ILE B C 1
ATOM 1037 O O . ILE B 1 43 ? 7.094 -11.883 -12.703 1 98.62 43 ILE B O 1
ATOM 1041 N N . VAL B 1 44 ? 7.75 -12.492 -10.68 1 98.75 44 VAL B N 1
ATOM 1042 C CA . VAL B 1 44 ? 8.664 -13.508 -11.195 1 98.75 44 VAL B CA 1
ATOM 1043 C C . VAL B 1 44 ? 7.883 -14.586 -11.938 1 98.75 44 VAL B C 1
ATOM 1045 O O . VAL B 1 44 ? 8.258 -14.977 -13.047 1 98.75 44 VAL B O 1
ATOM 1048 N N . ILE B 1 45 ? 6.762 -15.055 -11.359 1 98.62 45 ILE B N 1
ATOM 1049 C CA . ILE B 1 45 ? 5.938 -16.062 -12.008 1 98.62 45 ILE B CA 1
ATOM 1050 C C . ILE B 1 45 ? 5.426 -15.531 -13.344 1 98.62 45 ILE B C 1
ATOM 1052 O O . ILE B 1 45 ? 5.453 -16.234 -14.359 1 98.62 45 ILE B O 1
ATOM 1056 N N . GLY B 1 46 ? 4.926 -14.328 -13.305 1 98.19 46 GLY B N 1
ATOM 1057 C CA . GLY B 1 46 ? 4.488 -13.719 -14.555 1 98.19 46 GLY B CA 1
ATOM 1058 C C . GLY B 1 46 ? 5.555 -13.719 -15.625 1 98.19 46 GLY B C 1
ATOM 1059 O O . GLY B 1 46 ? 5.266 -13.977 -16.797 1 98.19 46 GLY B O 1
ATOM 1060 N N . PHE B 1 47 ? 6.824 -13.438 -15.289 1 98.06 47 PHE B N 1
ATOM 1061 C CA . PHE B 1 47 ? 7.953 -13.469 -16.219 1 98.06 47 PHE B CA 1
ATOM 1062 C C . PHE B 1 47 ? 8.211 -14.883 -16.719 1 98.06 47 PHE B C 1
ATOM 1064 O O . PHE B 1 47 ? 8.438 -15.094 -17.906 1 98.06 47 PHE B O 1
ATOM 1071 N N .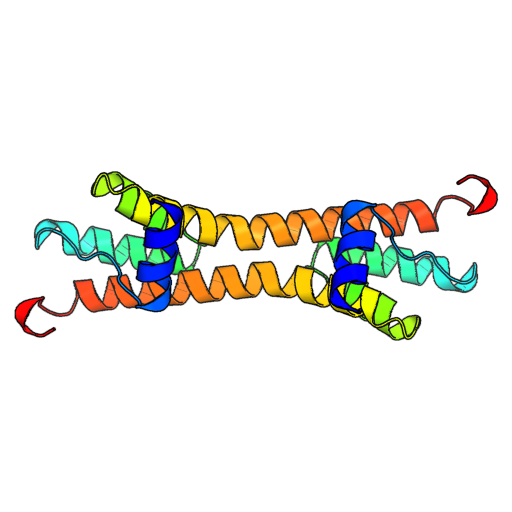 MET B 1 48 ? 8.195 -15.875 -15.812 1 97.62 48 MET B N 1
ATOM 1072 C CA . MET B 1 48 ? 8.43 -17.266 -16.156 1 97.62 48 MET B CA 1
ATOM 1073 C C . MET B 1 48 ? 7.395 -17.766 -17.156 1 97.62 48 MET B C 1
ATOM 1075 O O . MET B 1 48 ? 7.699 -18.594 -18.016 1 97.62 48 MET B O 1
ATOM 1079 N N . GLN B 1 49 ? 6.234 -17.25 -17.078 1 97.12 49 GLN B N 1
ATOM 1080 C CA . GLN B 1 49 ? 5.145 -17.703 -17.953 1 97.12 49 GLN B CA 1
ATOM 1081 C C . GLN B 1 49 ? 5.012 -16.797 -19.172 1 97.12 49 GLN B C 1
ATOM 1083 O O . GLN B 1 49 ? 4.195 -17.062 -20.062 1 97.12 49 GLN B O 1
ATOM 1088 N N . SER B 1 50 ? 5.754 -15.688 -19.25 1 97.69 50 SER B N 1
ATOM 1089 C CA . SER B 1 50 ? 5.598 -14.656 -20.281 1 97.69 50 SER B CA 1
ATOM 1090 C C . SER B 1 50 ? 4.16 -14.148 -20.328 1 97.69 50 SER B C 1
ATOM 1092 O O . SER B 1 50 ? 3.592 -13.992 -21.422 1 97.69 50 SER B O 1
ATOM 1094 N N . ASP B 1 51 ? 3.52 -13.992 -19.172 1 97.44 51 ASP B N 1
ATOM 1095 C CA . ASP B 1 51 ? 2.15 -13.5 -19.031 1 97.44 51 ASP B CA 1
ATOM 1096 C C . ASP B 1 51 ? 2.131 -12.102 -18.422 1 97.44 51 ASP B C 1
ATOM 1098 O O . ASP B 1 51 ? 2.328 -11.938 -17.219 1 97.44 51 ASP B O 1
ATOM 1102 N N . VAL B 1 52 ? 1.812 -11.172 -19.188 1 97.31 52 VAL B N 1
ATOM 1103 C CA . VAL B 1 52 ? 1.906 -9.773 -18.781 1 97.31 52 VAL B CA 1
ATOM 1104 C C . VAL B 1 52 ? 0.848 -9.461 -17.734 1 97.31 52 VAL B C 1
ATOM 1106 O O . VAL B 1 52 ? 1.073 -8.633 -16.844 1 97.31 52 VAL B O 1
ATOM 1109 N N . VAL B 1 53 ? -0.298 -10.102 -17.828 1 97.94 53 VAL B N 1
ATOM 1110 C CA . VAL B 1 53 ? -1.369 -9.844 -16.875 1 97.94 53 VAL B CA 1
ATOM 1111 C C . VAL B 1 53 ? -0.939 -10.289 -15.477 1 97.94 53 VAL B C 1
ATOM 1113 O O . VAL B 1 53 ? -1.105 -9.555 -14.508 1 97.94 53 VAL B O 1
ATOM 1116 N N . ASN B 1 54 ? -0.322 -11.391 -15.32 1 98.19 54 ASN B N 1
ATOM 1117 C CA . ASN B 1 54 ? 0.208 -11.859 -14.047 1 98.19 54 ASN B CA 1
ATOM 1118 C C . ASN B 1 54 ? 1.323 -10.953 -13.531 1 98.19 54 ASN B C 1
ATOM 1120 O O . ASN B 1 54 ? 1.415 -10.695 -12.328 1 98.19 54 ASN B O 1
ATOM 1124 N N . MET B 1 55 ? 2.09 -10.547 -14.406 1 98.19 55 MET B N 1
ATOM 1125 C CA . MET B 1 55 ? 3.15 -9.617 -14.016 1 98.19 55 MET B CA 1
ATOM 1126 C C . MET B 1 55 ? 2.566 -8.328 -13.445 1 98.19 55 MET B C 1
ATOM 1128 O O . MET B 1 55 ? 3.035 -7.832 -12.422 1 98.19 55 MET B O 1
ATOM 1132 N N . MET B 1 56 ? 1.577 -7.828 -14.109 1 98.38 56 MET B N 1
ATOM 1133 C CA . MET B 1 56 ? 0.945 -6.582 -13.688 1 98.38 56 MET B CA 1
ATOM 1134 C C . MET B 1 56 ? 0.274 -6.746 -12.328 1 98.38 56 MET B C 1
ATOM 1136 O O . MET B 1 56 ? 0.286 -5.824 -11.508 1 98.38 56 MET B O 1
ATOM 1140 N N . ILE B 1 57 ? -0.294 -7.859 -12.102 1 98.56 57 ILE B N 1
ATOM 1141 C CA . ILE B 1 57 ? -0.897 -8.125 -10.797 1 98.56 57 ILE B CA 1
ATOM 1142 C C . ILE B 1 57 ? 0.167 -8.023 -9.711 1 98.56 57 ILE B C 1
ATOM 1144 O O . ILE B 1 57 ? -0.038 -7.359 -8.688 1 98.56 57 ILE B O 1
ATOM 1148 N N . GLY B 1 58 ? 1.327 -8.648 -9.938 1 98.62 58 GLY B N 1
ATOM 1149 C CA . GLY B 1 58 ? 2.426 -8.539 -8.992 1 98.62 58 GLY B CA 1
ATOM 1150 C C . GLY B 1 58 ? 2.912 -7.109 -8.805 1 98.62 58 GLY B C 1
ATOM 1151 O O . GLY B 1 58 ? 3.166 -6.676 -7.684 1 98.62 58 GLY B O 1
ATOM 1152 N N . VAL B 1 59 ? 3.016 -6.371 -9.883 1 98.31 59 VAL B N 1
ATOM 1153 C CA . VAL B 1 59 ? 3.471 -4.988 -9.844 1 98.31 59 VAL B CA 1
ATOM 1154 C C . VAL B 1 59 ? 2.496 -4.141 -9.031 1 98.31 59 VAL B C 1
ATOM 1156 O O . VAL B 1 59 ? 2.91 -3.307 -8.227 1 98.31 59 VAL B O 1
ATOM 1159 N N . LEU B 1 60 ? 1.221 -4.367 -9.25 1 98.31 60 LEU B N 1
ATOM 1160 C CA . LEU B 1 60 ? 0.214 -3.596 -8.523 1 98.31 60 LEU B CA 1
ATOM 1161 C C . LEU B 1 60 ? 0.234 -3.934 -7.039 1 98.31 60 LEU B C 1
ATOM 1163 O O . LEU B 1 60 ? 0.083 -3.047 -6.195 1 98.31 60 LEU B O 1
ATOM 1167 N N . GLN B 1 61 ? 0.427 -5.188 -6.695 1 98.62 61 GLN B N 1
ATOM 1168 C CA . GLN B 1 61 ? 0.571 -5.582 -5.297 1 98.62 61 GLN B CA 1
ATOM 1169 C C . GLN B 1 61 ? 1.737 -4.852 -4.637 1 98.62 61 GLN B C 1
ATOM 1171 O O . GLN B 1 61 ? 1.654 -4.465 -3.471 1 98.62 61 GLN B O 1
ATOM 1176 N N . LEU B 1 62 ? 2.752 -4.645 -5.324 1 98 62 LEU B N 1
ATOM 1177 C CA . LEU B 1 62 ? 3.953 -3.986 -4.824 1 98 62 LEU B CA 1
ATOM 1178 C C . LEU B 1 62 ? 3.771 -2.471 -4.801 1 98 62 LEU B C 1
ATOM 1180 O O . LEU B 1 62 ? 4.27 -1.798 -3.895 1 98 62 LEU B O 1
ATOM 1184 N N . LEU B 1 63 ? 3.143 -1.979 -5.801 1 97.75 63 LEU B N 1
ATOM 1185 C CA . LEU B 1 63 ? 2.975 -0.536 -5.934 1 97.75 63 LEU B CA 1
ATOM 1186 C C . LEU B 1 63 ? 2.113 0.019 -4.805 1 97.75 63 LEU B C 1
ATOM 1188 O O . LEU B 1 63 ? 2.344 1.135 -4.332 1 97.75 63 LEU B O 1
ATOM 1192 N N . LEU B 1 64 ? 1.089 -0.694 -4.312 1 97.81 64 LEU B N 1
ATOM 1193 C CA . LEU B 1 64 ? 0.162 -0.196 -3.303 1 97.81 64 LEU B CA 1
ATOM 1194 C C . LEU B 1 64 ? 0.904 0.189 -2.027 1 97.81 64 LEU B C 1
ATOM 1196 O O . LEU B 1 64 ? 0.806 1.328 -1.566 1 97.81 64 LEU B O 1
ATOM 1200 N N . PRO B 1 65 ? 1.697 -0.665 -1.445 1 97.25 65 PRO B N 1
ATOM 1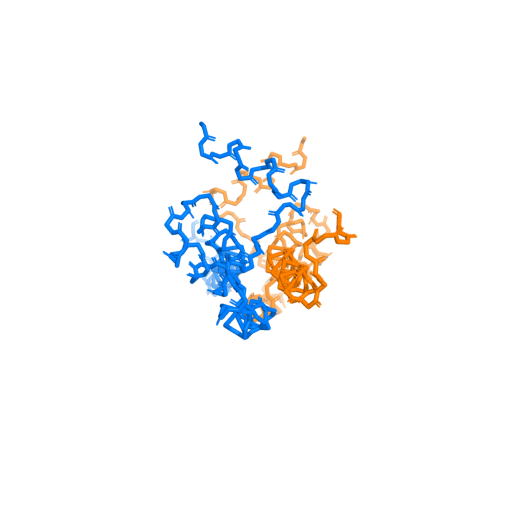201 C CA . PRO B 1 65 ? 2.406 -0.24 -0.236 1 97.25 65 PRO B CA 1
ATOM 1202 C C . PRO B 1 65 ? 3.424 0.866 -0.507 1 97.25 65 PRO B C 1
ATOM 1204 O O . PRO B 1 65 ? 3.629 1.742 0.337 1 97.25 65 PRO B O 1
ATOM 1207 N N . ILE B 1 66 ? 4.062 0.864 -1.623 1 97.19 66 ILE B N 1
ATOM 1208 C CA . ILE B 1 66 ? 5.062 1.874 -1.96 1 97.19 66 ILE B CA 1
ATOM 1209 C C . ILE B 1 66 ? 4.391 3.238 -2.09 1 97.19 66 ILE B C 1
ATOM 1211 O O . ILE B 1 66 ? 4.855 4.227 -1.513 1 97.19 66 ILE B O 1
ATOM 1215 N N . VAL B 1 67 ? 3.34 3.318 -2.816 1 97.94 67 VAL B N 1
ATOM 1216 C CA . VAL B 1 67 ? 2.625 4.57 -3.025 1 97.94 67 VAL B CA 1
ATOM 1217 C C . VAL B 1 67 ? 2.088 5.086 -1.691 1 97.94 67 VAL B C 1
ATOM 1219 O O . VAL B 1 67 ? 2.182 6.281 -1.398 1 97.94 67 VAL B O 1
ATOM 1222 N N . GLY B 1 68 ? 1.5 4.215 -0.884 1 98 68 GLY B N 1
ATOM 1223 C CA . GLY B 1 68 ? 1.028 4.617 0.432 1 98 68 GLY B CA 1
ATOM 1224 C C . GLY B 1 68 ? 2.119 5.215 1.301 1 98 68 GLY B C 1
ATOM 1225 O O . GLY B 1 68 ? 1.904 6.23 1.965 1 98 68 GLY B O 1
ATOM 1226 N N . TRP B 1 69 ? 3.277 4.555 1.174 1 97.94 69 TRP B N 1
ATOM 1227 C CA . TRP B 1 69 ? 4.387 5.008 2.01 1 97.94 69 TRP B CA 1
ATOM 1228 C C . TRP B 1 69 ? 4.918 6.352 1.521 1 97.94 69 TRP B C 1
ATOM 1230 O O . TRP B 1 69 ? 5.168 7.254 2.32 1 97.94 69 TRP B O 1
ATOM 1240 N N . ILE B 1 70 ? 5.113 6.516 0.257 1 98.31 70 ILE B N 1
ATOM 1241 C CA . ILE B 1 70 ? 5.613 7.773 -0.295 1 98.31 70 ILE B CA 1
ATOM 1242 C C . ILE B 1 70 ? 4.652 8.906 0.055 1 98.31 70 ILE B C 1
ATOM 1244 O O . ILE B 1 70 ? 5.082 9.977 0.493 1 98.31 70 ILE B O 1
ATOM 1248 N N . TRP B 1 71 ? 3.367 8.648 -0.142 1 98.69 71 TRP B N 1
ATOM 1249 C CA . TRP B 1 71 ? 2.359 9.641 0.209 1 98.69 71 TRP B CA 1
ATOM 1250 C C . TRP B 1 71 ? 2.447 10.008 1.688 1 98.69 71 TRP B C 1
ATOM 1252 O O . TRP B 1 71 ? 2.424 11.188 2.043 1 98.69 71 TRP B O 1
ATOM 1262 N N . ALA B 1 72 ? 2.602 9.016 2.564 1 98.75 72 ALA B N 1
ATOM 1263 C CA . ALA B 1 72 ? 2.709 9.242 4.004 1 98.75 72 ALA B CA 1
ATOM 1264 C C . ALA B 1 72 ? 3.941 10.078 4.34 1 98.75 72 ALA B C 1
ATOM 1266 O O . ALA B 1 72 ? 3.885 10.961 5.191 1 98.75 72 ALA B O 1
ATOM 1267 N N . VAL B 1 73 ? 5.008 9.836 3.715 1 98.75 73 VAL B N 1
ATOM 1268 C CA . VAL B 1 73 ? 6.258 10.547 3.953 1 98.75 73 VAL B CA 1
ATOM 1269 C C . VAL B 1 73 ? 6.129 12 3.482 1 98.75 73 VAL B C 1
ATOM 1271 O O . VAL B 1 73 ? 6.48 12.93 4.215 1 98.75 73 VAL B O 1
ATOM 1274 N N . VAL B 1 74 ? 5.617 12.219 2.305 1 98.69 74 VAL B N 1
ATOM 1275 C CA . VAL B 1 74 ? 5.449 13.562 1.767 1 98.69 74 VAL B CA 1
ATOM 1276 C C . VAL B 1 74 ? 4.582 14.398 2.709 1 98.69 74 VAL B C 1
ATOM 1278 O O . VAL B 1 74 ? 4.934 15.523 3.055 1 98.69 74 VAL B O 1
ATOM 1281 N N . TRP B 1 75 ? 3.471 13.852 3.127 1 98.56 75 TRP B N 1
ATOM 1282 C CA . TRP B 1 75 ? 2.576 14.555 4.043 1 98.56 75 TRP B CA 1
ATOM 1283 C C . TRP B 1 75 ? 3.281 14.859 5.359 1 98.56 75 TRP B C 1
ATOM 1285 O O . TRP B 1 75 ? 3.178 15.977 5.879 1 98.56 75 TRP B O 1
ATOM 1295 N N . GLY B 1 76 ? 3.941 13.789 5.906 1 98.75 76 GLY B N 1
ATOM 1296 C CA . GLY B 1 76 ? 4.668 13.984 7.152 1 98.75 76 GLY B CA 1
ATOM 1297 C C . GLY B 1 76 ? 5.684 15.109 7.082 1 98.75 76 GLY B C 1
ATOM 1298 O O . GLY B 1 76 ? 5.711 15.984 7.953 1 98.75 76 GLY B O 1
ATOM 1299 N N . VAL B 1 77 ? 6.484 15.133 6.074 1 98.5 77 VAL B N 1
ATOM 1300 C CA . VAL B 1 77 ? 7.512 16.156 5.879 1 98.5 77 VAL B CA 1
ATOM 1301 C C . VAL B 1 77 ? 6.859 17.516 5.738 1 98.5 77 VAL B C 1
ATOM 1303 O O . VAL B 1 77 ? 7.312 18.5 6.344 1 98.5 77 VAL B O 1
ATOM 1306 N N . MET B 1 78 ? 5.809 17.641 4.961 1 97.94 78 MET B N 1
ATOM 1307 C CA . MET B 1 78 ? 5.141 18.922 4.758 1 97.94 78 MET B CA 1
ATOM 1308 C C . MET B 1 78 ? 4.543 19.438 6.059 1 97.94 78 MET B C 1
ATOM 1310 O O . MET B 1 78 ? 4.578 20.641 6.332 1 97.94 78 MET B O 1
ATOM 1314 N N . ILE B 1 79 ? 3.99 18.594 6.859 1 97.81 79 ILE B N 1
ATOM 1315 C CA . ILE B 1 79 ? 3.447 19 8.148 1 97.81 79 ILE B CA 1
ATOM 1316 C C . ILE B 1 79 ? 4.562 19.562 9.023 1 97.81 79 ILE B C 1
ATOM 1318 O O . ILE B 1 79 ? 4.395 20.609 9.648 1 97.81 79 ILE B O 1
ATOM 1322 N N . VAL B 1 80 ? 5.699 18.859 9.047 1 97.88 80 VAL B N 1
ATOM 1323 C CA . VAL B 1 80 ? 6.84 19.312 9.836 1 97.88 80 VAL B CA 1
ATOM 1324 C C . VAL B 1 80 ? 7.312 20.672 9.328 1 97.88 80 VAL B C 1
ATOM 1326 O O . VAL B 1 80 ? 7.5 21.609 10.109 1 97.88 80 VAL B O 1
ATOM 1329 N N . VAL B 1 81 ? 7.438 20.875 8.039 1 97.25 81 VAL B N 1
ATOM 1330 C CA . VAL B 1 81 ? 7.934 22.109 7.445 1 97.25 81 VAL B CA 1
ATOM 1331 C C . VAL B 1 81 ? 6.973 23.25 7.758 1 97.25 81 VAL B C 1
ATOM 1333 O O . VAL B 1 81 ? 7.398 24.344 8.156 1 97.25 81 VAL B O 1
ATOM 1336 N N . ARG B 1 82 ? 5.703 23.109 7.703 1 94.81 82 ARG B N 1
ATOM 1337 C CA . ARG B 1 82 ? 4.707 24.141 7.973 1 94.81 82 ARG B CA 1
ATOM 1338 C C . ARG B 1 82 ? 4.684 24.516 9.453 1 94.81 82 ARG B C 1
ATOM 1340 O O . ARG B 1 82 ? 4.348 25.641 9.812 1 94.81 82 ARG B O 1
ATOM 1347 N N . SER B 1 83 ? 5.012 23.516 10.18 1 96 83 SER B N 1
ATOM 1348 C CA . SER B 1 83 ? 5.043 23.766 11.617 1 96 83 SER B CA 1
ATOM 1349 C C . SER B 1 83 ? 6.254 24.609 12.008 1 96 83 SER B C 1
ATOM 1351 O O . SER B 1 83 ? 6.242 25.281 13.039 1 96 83 SER B O 1
ATOM 1353 N N . LEU B 1 84 ? 7.242 24.547 11.211 1 94.31 84 LEU B N 1
ATOM 1354 C CA . LEU B 1 84 ? 8.492 25.219 11.531 1 94.31 84 LEU B CA 1
ATOM 1355 C C . LEU B 1 84 ? 8.531 26.609 10.898 1 94.31 84 LEU B C 1
ATOM 1357 O O . LEU B 1 84 ? 9.258 27.484 11.359 1 94.31 84 LEU B O 1
ATOM 1361 N N . VAL B 1 85 ? 7.805 26.812 9.781 1 83.75 85 VAL B N 1
ATOM 1362 C CA . VAL B 1 85 ? 7.844 28.078 9.055 1 83.75 85 VAL B CA 1
ATOM 1363 C C . VAL B 1 85 ? 6.664 28.953 9.484 1 83.75 85 VAL B C 1
ATOM 1365 O O . VAL B 1 85 ? 5.52 28.484 9.508 1 83.75 85 VAL B O 1
ATOM 1368 N N . PRO B 1 86 ? 6.875 30.156 10.039 1 70.38 86 PRO B N 1
ATOM 1369 C CA . PRO B 1 86 ? 5.773 31.047 10.406 1 70.38 86 PRO B CA 1
ATOM 1370 C C . PRO B 1 86 ? 4.789 31.281 9.266 1 70.38 86 PRO B C 1
ATOM 1372 O O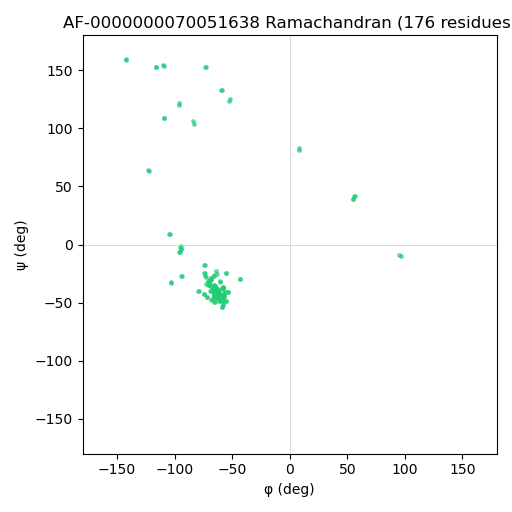 . PRO B 1 86 ? 5.195 31.344 8.102 1 70.38 86 PRO B O 1
ATOM 1375 N N . SER B 1 87 ? 3.404 31 9.5 1 62.38 87 SER B N 1
ATOM 1376 C CA . SER B 1 87 ? 2.314 31.141 8.539 1 62.38 87 SER B CA 1
ATOM 1377 C C . SER B 1 87 ? 2.434 32.438 7.754 1 62.38 87 SER B C 1
ATOM 1379 O O . SER B 1 87 ? 1.913 32.531 6.641 1 62.38 87 SER B O 1
ATOM 1381 N N . SER B 1 88 ? 2.996 33.469 8.32 1 60.59 88 SER B N 1
ATOM 1382 C CA . SER B 1 88 ? 3.105 34.75 7.633 1 60.59 88 SER B CA 1
ATOM 1383 C C . SER B 1 88 ? 3.99 34.656 6.395 1 60.59 88 SER B C 1
ATOM 1385 O O . SER B 1 88 ? 3.898 35.469 5.484 1 60.59 88 SER B O 1
ATOM 1387 N N . ASN B 1 89 ? 4.832 33.719 6.355 1 52.59 89 ASN B N 1
ATOM 1388 C CA . ASN B 1 89 ? 5.82 33.594 5.293 1 52.59 89 ASN B CA 1
ATOM 1389 C C . ASN B 1 89 ? 5.34 32.656 4.199 1 52.59 89 ASN B 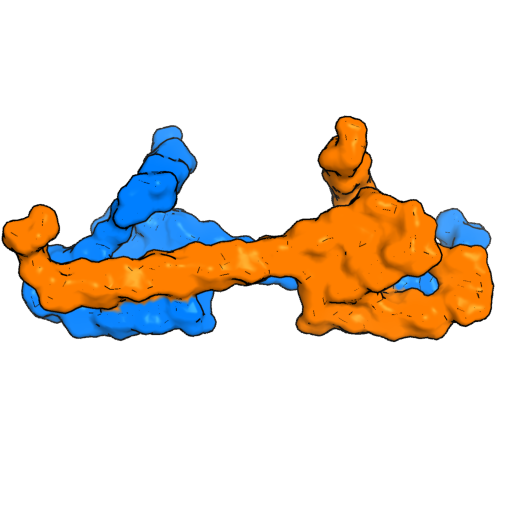C 1
ATOM 1391 O O . ASN B 1 89 ? 6.043 32.438 3.209 1 52.59 89 ASN B O 1
ATOM 1395 N N . ILE B 1 90 ? 4.18 32.062 4.359 1 44.19 90 ILE B N 1
ATOM 1396 C CA . ILE B 1 90 ? 3.707 31.234 3.266 1 44.19 90 ILE B CA 1
ATOM 1397 C C . ILE B 1 90 ? 2.674 31.984 2.439 1 44.19 90 ILE B C 1
ATOM 1399 O O . ILE B 1 90 ? 1.774 32.625 2.992 1 44.19 90 ILE B O 1
#